Protein AF-A0A537NJ41-F1 (afdb_monomer_lite)

Sequence (127 aa):
MRSAVVPILLAAAVAACSSAPPSYENPPLAAKIDRLRVERDNCLLARAPQLDDRSPDVRGVARRVAASCSDETEKLLALAIPYADAKARDGFHQEAARRAADIVLIFRRVDSRSPDRRPGEPVPLSN

Secondary structure (DSSP, 8-state):
--------------------------HHHHHHHHHHHHHHHHHHHHHHHHH----S-HHHHHHHHHHTTHHHHHHHHHHHSTT--HHHHHHHHHHHHHHHHHHHHHHHHHHHT-----TTPPPP---

Radius of gyration: 25.32 Å; chains: 1; bounding box: 71×66×50 Å

Structure (mmCIF, N/CA/C/O backbone):
data_AF-A0A537NJ41-F1
#
_entry.id   AF-A0A537NJ41-F1
#
loop_
_atom_site.group_PDB
_atom_site.id
_atom_site.type_symbol
_atom_site.label_atom_id
_atom_site.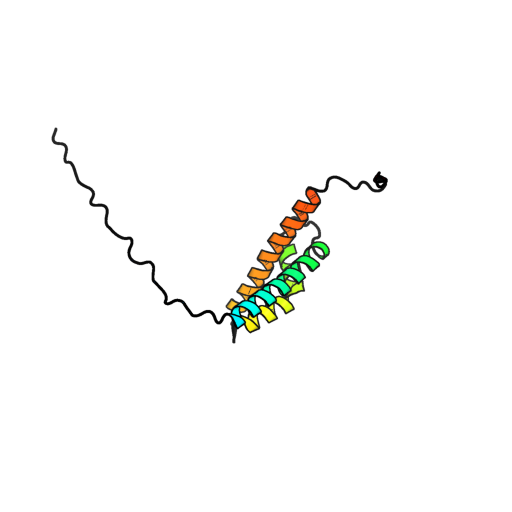label_alt_id
_atom_site.label_comp_id
_atom_site.label_asym_id
_atom_site.label_entity_id
_atom_site.label_seq_id
_atom_site.pdbx_PDB_ins_code
_atom_site.Cartn_x
_atom_site.Cartn_y
_atom_site.Cartn_z
_atom_site.occupancy
_atom_site.B_iso_or_equiv
_atom_site.auth_seq_id
_atom_site.auth_comp_id
_atom_site.auth_asym_id
_atom_site.auth_atom_id
_atom_site.pdbx_PDB_model_num
ATOM 1 N N . MET A 1 1 ? -28.228 59.371 -30.210 1.00 38.75 1 MET A N 1
ATOM 2 C CA . MET A 1 1 ? -27.286 58.410 -29.597 1.00 38.75 1 MET A CA 1
ATOM 3 C C . MET A 1 1 ? -27.376 58.589 -28.087 1.00 38.75 1 MET A C 1
ATOM 5 O O . MET A 1 1 ? -26.915 59.600 -27.583 1.00 38.75 1 MET A O 1
ATOM 9 N N . ARG A 1 2 ? -28.100 57.711 -27.381 1.00 37.81 2 ARG A N 1
ATOM 10 C CA . ARG A 1 2 ? -28.247 57.750 -25.917 1.00 37.81 2 ARG A CA 1
ATOM 11 C C . ARG A 1 2 ? -27.595 56.484 -25.369 1.00 37.81 2 ARG A C 1
ATOM 13 O O . ARG A 1 2 ? -28.179 55.413 -25.482 1.00 37.81 2 ARG A O 1
ATOM 20 N N . SER A 1 3 ? -26.376 56.608 -24.852 1.00 43.06 3 SER A N 1
ATOM 21 C CA . SER A 1 3 ? -25.703 55.522 -24.138 1.00 43.06 3 SER A CA 1
ATOM 22 C C . SER A 1 3 ? -26.304 55.397 -22.743 1.00 43.06 3 SER A C 1
ATOM 24 O O . SER A 1 3 ? -26.236 56.335 -21.952 1.00 43.06 3 SER A O 1
ATOM 26 N N . ALA A 1 4 ? -26.905 54.245 -22.460 1.00 47.72 4 ALA A N 1
ATOM 27 C CA . ALA A 1 4 ? -27.288 53.842 -21.117 1.00 47.72 4 ALA A CA 1
ATOM 28 C C . ALA A 1 4 ? -26.061 53.238 -20.422 1.00 47.72 4 ALA A C 1
ATOM 30 O O . ALA A 1 4 ? -25.487 52.264 -20.905 1.00 47.72 4 ALA A O 1
ATOM 31 N N . VAL A 1 5 ? -25.654 53.826 -19.299 1.00 51.78 5 VAL A N 1
ATOM 32 C CA . VAL A 1 5 ? -24.668 53.239 -18.388 1.00 51.78 5 VAL A CA 1
ATOM 33 C C . VAL A 1 5 ? -25.448 52.411 -17.371 1.00 51.78 5 VAL A C 1
ATOM 35 O O . VAL A 1 5 ? -26.196 52.961 -16.568 1.00 51.78 5 VAL A O 1
ATOM 38 N N . VAL A 1 6 ? -25.309 51.089 -17.441 1.00 53.66 6 VAL A N 1
ATOM 39 C CA . VAL A 1 6 ? -25.855 50.145 -16.457 1.00 53.66 6 VAL A CA 1
ATOM 40 C C . VAL A 1 6 ? -24.745 49.844 -15.446 1.00 53.66 6 VAL A C 1
ATOM 42 O O . VAL A 1 6 ? -23.733 49.265 -15.842 1.00 53.66 6 VAL A O 1
ATOM 45 N N . PRO A 1 7 ? -24.875 50.214 -14.160 1.00 53.06 7 PRO A N 1
ATOM 46 C CA . PRO A 1 7 ? -23.934 49.769 -13.148 1.00 53.06 7 PRO A CA 1
ATOM 47 C C . PRO A 1 7 ? -24.290 48.328 -12.767 1.00 53.06 7 PRO A C 1
ATOM 49 O O . PRO A 1 7 ? -25.338 48.058 -12.180 1.00 53.06 7 PRO A O 1
ATOM 52 N N . ILE A 1 8 ? -23.419 47.387 -13.127 1.00 60.94 8 ILE A N 1
ATOM 53 C CA . ILE A 1 8 ? -23.492 46.006 -12.650 1.00 60.94 8 ILE A CA 1
ATOM 54 C C . ILE A 1 8 ? -23.072 46.022 -11.176 1.00 60.94 8 ILE A C 1
ATOM 56 O O . ILE A 1 8 ? -21.891 46.118 -10.847 1.00 60.94 8 ILE A O 1
ATOM 60 N N . LEU A 1 9 ? -24.064 45.960 -10.289 1.00 51.06 9 LEU A N 1
ATOM 61 C CA . LEU A 1 9 ? -23.897 45.662 -8.869 1.00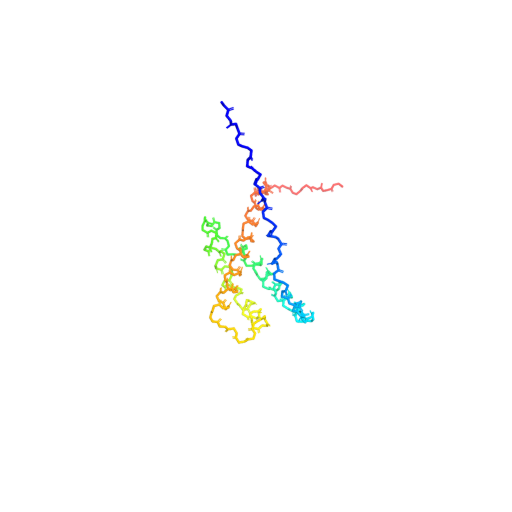 51.06 9 LEU A CA 1
ATOM 62 C C . LEU A 1 9 ? -23.383 44.221 -8.740 1.00 51.06 9 LEU A C 1
ATOM 64 O O . LEU A 1 9 ? -24.152 43.264 -8.827 1.00 51.06 9 LEU A O 1
ATOM 68 N N . LEU A 1 10 ? -22.067 44.069 -8.581 1.00 51.94 10 LEU A N 1
ATOM 69 C CA . LEU A 1 10 ? -21.435 42.786 -8.288 1.00 51.94 10 LEU A CA 1
ATOM 70 C C . LEU A 1 10 ? -21.808 42.372 -6.859 1.00 51.94 10 LEU A C 1
ATOM 72 O O . LEU A 1 10 ? -21.402 42.993 -5.877 1.00 51.94 10 LEU A O 1
ATOM 76 N N . ALA A 1 11 ? -22.634 41.336 -6.783 1.00 55.66 11 ALA A N 1
ATOM 77 C CA . ALA A 1 11 ? -23.162 40.750 -5.569 1.00 55.66 11 ALA A CA 1
ATOM 78 C C . ALA A 1 11 ? -22.047 40.266 -4.628 1.00 55.66 11 ALA A C 1
ATOM 80 O O . ALA A 1 11 ? -21.198 39.451 -4.991 1.00 55.66 11 ALA A O 1
ATOM 81 N N . ALA A 1 12 ? -22.104 40.742 -3.387 1.00 54.03 12 ALA A N 1
ATOM 82 C CA . ALA A 1 12 ? -21.399 40.169 -2.255 1.00 54.03 12 ALA A CA 1
ATOM 83 C C . ALA A 1 12 ? -21.966 38.769 -1.955 1.00 54.03 12 ALA A C 1
ATOM 85 O O . ALA A 1 12 ? -23.044 38.639 -1.381 1.00 54.03 12 ALA A O 1
ATOM 86 N N . ALA A 1 13 ? -21.242 37.722 -2.348 1.00 58.31 13 ALA A N 1
ATOM 87 C CA . ALA A 1 13 ? -21.544 36.337 -1.990 1.00 58.31 13 ALA A CA 1
ATOM 88 C C . ALA A 1 13 ? -20.249 35.568 -1.677 1.00 58.31 13 ALA A C 1
ATOM 90 O O . ALA A 1 13 ? -19.892 34.600 -2.337 1.00 58.31 13 ALA A O 1
ATOM 91 N N . VAL A 1 14 ? -19.523 36.022 -0.655 1.00 57.88 14 VAL A N 1
ATOM 92 C CA . VAL A 1 14 ? -18.440 35.264 -0.003 1.00 57.88 14 VAL A CA 1
ATOM 93 C C . VAL A 1 14 ? -18.734 35.189 1.491 1.00 57.88 14 VAL A C 1
ATOM 95 O O . VAL A 1 14 ? -18.052 35.783 2.315 1.00 57.88 14 VAL A O 1
ATOM 98 N N . ALA A 1 15 ? -19.815 34.500 1.846 1.00 57.03 15 ALA A N 1
ATOM 99 C CA . ALA A 1 15 ? -20.150 34.216 3.238 1.00 57.03 15 ALA A CA 1
ATOM 100 C C . ALA A 1 15 ? -20.934 32.902 3.343 1.00 57.03 15 ALA A C 1
ATOM 102 O O . ALA A 1 15 ? -22.118 32.907 3.649 1.00 57.03 15 ALA A O 1
ATOM 103 N N . ALA A 1 16 ? -20.276 31.778 3.045 1.00 51.75 16 ALA A N 1
ATOM 104 C CA . ALA A 1 16 ? -20.709 30.450 3.494 1.00 51.75 16 ALA A CA 1
ATOM 105 C C . ALA A 1 16 ? -19.584 29.408 3.333 1.00 51.75 16 ALA A C 1
ATOM 107 O O . ALA A 1 16 ? -19.785 28.346 2.751 1.00 51.75 16 ALA A O 1
ATOM 108 N N . CYS A 1 17 ? -18.379 29.690 3.842 1.00 55.66 17 CYS A N 1
ATOM 109 C CA . CYS A 1 17 ? -17.501 28.589 4.238 1.00 55.66 17 CYS A CA 1
ATOM 110 C C . CYS A 1 17 ? -18.076 28.039 5.540 1.00 55.66 17 CYS A C 1
ATOM 112 O O . CYS A 1 17 ? -17.932 28.653 6.595 1.00 55.66 17 CYS A O 1
ATOM 114 N N . SER A 1 18 ? -18.797 26.929 5.437 1.00 50.41 18 SER A N 1
ATOM 115 C CA . SER A 1 18 ? -19.350 26.179 6.555 1.00 50.41 18 SER A CA 1
ATOM 116 C C . SER A 1 18 ? -18.239 25.856 7.553 1.00 50.41 18 SER A C 1
ATOM 118 O O . SER A 1 18 ? -17.452 24.934 7.343 1.00 50.41 18 SER A O 1
ATOM 120 N N . SER A 1 19 ? -18.161 26.621 8.640 1.00 54.62 19 SER A N 1
ATOM 121 C CA . SER A 1 19 ? -17.363 26.276 9.808 1.00 54.62 19 SER A CA 1
ATOM 122 C C . SER A 1 19 ? -18.030 25.081 10.480 1.00 54.62 19 SER A C 1
ATOM 124 O O . SER A 1 19 ? -18.827 25.230 11.408 1.00 54.62 19 SER A O 1
ATOM 126 N N . ALA A 1 20 ? -17.736 23.879 9.985 1.00 60.91 20 ALA A N 1
ATOM 127 C CA . ALA A 1 20 ? -17.804 22.710 10.840 1.00 60.91 20 ALA A CA 1
ATOM 128 C C . ALA A 1 20 ? -16.997 23.042 12.111 1.00 60.91 20 ALA A C 1
ATOM 130 O O . ALA A 1 20 ? -15.896 23.595 11.988 1.00 60.91 20 ALA A O 1
ATOM 131 N N . PRO A 1 21 ? -17.532 22.791 13.320 1.00 57.31 21 PRO A N 1
ATOM 132 C CA . PRO A 1 21 ? -16.736 22.955 14.528 1.00 57.31 21 PRO A CA 1
ATOM 133 C C . PRO A 1 21 ? -15.454 22.129 14.363 1.00 57.31 21 PRO A C 1
ATOM 135 O O . PRO A 1 21 ? -15.525 21.062 13.746 1.00 57.31 21 PRO A O 1
ATOM 138 N N . PRO A 1 22 ? -14.295 22.594 14.865 1.00 57.66 22 PRO A N 1
ATOM 139 C CA . PRO A 1 22 ? -13.078 21.799 14.827 1.00 57.66 22 PRO A CA 1
ATOM 140 C C . PRO A 1 22 ? -13.380 20.478 15.529 1.00 57.66 22 PRO A C 1
ATOM 142 O O . PRO A 1 22 ? -13.542 20.424 16.748 1.00 57.66 22 PRO A O 1
ATOM 145 N N . SER A 1 23 ? -13.545 19.415 14.745 1.00 62.62 23 SER A N 1
ATOM 146 C CA . SER A 1 23 ? -13.654 18.066 15.265 1.00 62.62 23 SER A CA 1
ATOM 147 C C . SER A 1 23 ? -12.345 17.807 15.987 1.00 62.62 23 SER A C 1
ATOM 149 O O . SER A 1 23 ? -11.289 17.799 15.359 1.00 62.62 23 SER A O 1
ATOM 151 N N . TYR A 1 24 ? -12.417 17.703 17.313 1.00 61.38 24 TYR A N 1
ATOM 152 C CA . TYR A 1 24 ? -11.269 17.434 18.163 1.00 61.38 24 TYR A CA 1
ATOM 153 C C . TYR A 1 24 ? -10.655 16.099 17.727 1.00 61.38 24 TYR A C 1
ATOM 155 O O . TYR A 1 24 ? -11.162 15.028 18.065 1.00 61.38 24 TYR A O 1
ATOM 163 N N . GLU A 1 25 ? -9.596 16.160 16.919 1.00 66.75 25 GLU A N 1
ATOM 164 C CA . GLU A 1 25 ? -8.764 15.002 16.626 1.00 66.75 25 GLU A CA 1
ATOM 165 C C . GLU A 1 25 ? -8.116 14.578 17.936 1.00 66.75 25 GLU A C 1
ATOM 167 O O . GLU A 1 25 ? -7.389 15.351 18.551 1.00 66.75 25 GLU A O 1
ATOM 172 N N . ASN A 1 26 ? -8.394 13.353 18.376 1.00 81.31 26 ASN A N 1
ATOM 173 C CA . ASN A 1 26 ? -7.710 12.742 19.506 1.00 81.31 26 ASN A CA 1
ATOM 174 C C . ASN A 1 26 ? -6.229 12.552 19.113 1.00 81.31 26 ASN A C 1
ATOM 176 O O . ASN A 1 26 ? -5.940 11.641 18.326 1.00 81.31 26 ASN A O 1
ATOM 180 N N . PRO A 1 27 ? -5.281 13.377 19.609 1.00 85.81 27 PRO A N 1
ATOM 181 C CA . PRO A 1 27 ? -3.926 13.402 19.052 1.00 85.81 27 PRO A CA 1
ATOM 182 C C . PRO A 1 27 ? -3.181 12.060 19.193 1.00 85.81 27 PRO A C 1
ATOM 184 O O . PRO A 1 27 ? -2.526 11.635 18.240 1.00 85.81 27 PRO A O 1
ATOM 187 N N . PRO A 1 28 ? -3.323 11.317 20.314 1.00 90.19 28 PRO A N 1
ATOM 188 C CA . PRO A 1 28 ? -2.809 9.953 20.420 1.00 90.19 28 PRO A CA 1
ATOM 189 C C . PRO A 1 28 ? -3.344 8.977 19.366 1.00 90.19 28 PRO A C 1
ATOM 191 O O . PRO A 1 28 ? -2.602 8.101 18.920 1.00 90.19 28 PRO A O 1
ATOM 194 N N . LEU A 1 29 ? -4.621 9.080 18.986 1.00 91.44 29 LEU A N 1
ATOM 195 C CA . LEU A 1 29 ? -5.200 8.218 17.953 1.00 91.44 29 LEU A CA 1
ATOM 196 C C . LEU A 1 29 ? -4.637 8.574 16.574 1.00 91.44 29 LEU A C 1
ATOM 198 O O . LEU A 1 29 ? -4.206 7.675 15.854 1.00 91.44 29 LEU A O 1
ATOM 202 N N . ALA A 1 30 ? -4.576 9.866 16.245 1.00 92.50 30 ALA A N 1
ATOM 203 C CA . ALA A 1 30 ? -4.007 10.346 14.988 1.00 92.50 30 ALA A CA 1
ATOM 204 C C . ALA A 1 30 ? -2.558 9.861 14.805 1.00 92.50 30 ALA A C 1
ATOM 206 O O . ALA A 1 30 ? -2.236 9.244 13.791 1.00 92.50 30 ALA A O 1
ATOM 207 N N . ALA A 1 31 ? -1.722 9.993 15.841 1.00 94.25 31 ALA A N 1
ATOM 208 C CA . ALA A 1 31 ? -0.336 9.523 15.810 1.00 94.25 31 ALA A CA 1
ATOM 209 C C . ALA A 1 31 ? -0.212 8.005 15.568 1.00 94.25 31 ALA A C 1
ATOM 211 O O . ALA A 1 31 ? 0.699 7.548 14.874 1.00 94.25 31 ALA A O 1
ATOM 212 N N . LYS A 1 32 ? -1.129 7.197 16.119 1.00 96.25 32 LYS A N 1
ATOM 213 C CA . LYS A 1 32 ? -1.152 5.747 15.867 1.00 96.25 32 LYS A CA 1
ATOM 214 C C . LYS A 1 32 ? -1.571 5.424 14.433 1.00 96.25 32 LYS A C 1
ATOM 216 O O . LYS A 1 32 ? -0.975 4.540 13.824 1.00 96.25 32 LYS A O 1
ATOM 221 N N . ILE A 1 33 ? -2.560 6.136 13.894 1.00 95.94 33 ILE A N 1
ATOM 222 C CA . ILE A 1 33 ? -2.982 5.987 12.495 1.00 95.94 33 ILE A CA 1
ATOM 223 C C . ILE A 1 33 ? -1.818 6.338 11.561 1.00 95.94 33 ILE A C 1
ATOM 225 O O . ILE A 1 33 ? -1.532 5.582 10.634 1.00 95.94 33 ILE A O 1
ATOM 229 N N . ASP A 1 34 ? -1.097 7.426 11.829 1.00 96.75 34 ASP A N 1
ATOM 230 C CA . ASP A 1 34 ? 0.064 7.824 11.026 1.00 96.75 34 ASP A CA 1
ATOM 231 C C . ASP A 1 34 ? 1.186 6.791 11.073 1.00 96.75 34 ASP A C 1
ATOM 233 O O . ASP A 1 34 ? 1.770 6.462 10.040 1.00 96.75 34 ASP A O 1
ATOM 237 N N . ARG A 1 35 ? 1.433 6.193 12.242 1.00 98.12 35 ARG A N 1
ATOM 238 C CA . ARG A 1 35 ? 2.377 5.080 12.355 1.00 98.12 35 ARG A CA 1
ATOM 239 C C . ARG A 1 35 ? 1.972 3.896 11.473 1.00 98.12 35 ARG A C 1
ATOM 241 O O . ARG A 1 35 ? 2.816 3.371 10.754 1.00 98.12 35 ARG A O 1
ATOM 248 N N . LEU A 1 36 ? 0.698 3.505 11.479 1.00 98.19 36 LEU A N 1
ATOM 249 C CA . LEU A 1 36 ? 0.212 2.409 10.632 1.00 98.19 36 LEU A CA 1
ATOM 250 C C . LEU A 1 36 ? 0.270 2.751 9.133 1.00 98.19 36 LEU A C 1
ATOM 252 O O . LEU A 1 36 ? 0.535 1.871 8.316 1.00 98.19 36 LEU A O 1
ATOM 256 N N . ARG A 1 37 ? 0.089 4.024 8.754 1.00 98.00 37 ARG A N 1
ATOM 257 C CA . ARG A 1 37 ? 0.322 4.482 7.372 1.00 98.00 37 ARG A CA 1
ATOM 258 C C . ARG A 1 37 ? 1.780 4.298 6.966 1.00 98.00 37 ARG A C 1
ATOM 260 O O . ARG A 1 37 ? 2.036 3.775 5.887 1.00 98.00 37 ARG A O 1
ATOM 267 N N . VAL A 1 38 ? 2.721 4.680 7.831 1.00 98.31 38 VAL A N 1
ATOM 268 C CA . VAL A 1 38 ? 4.159 4.474 7.591 1.00 98.31 38 VAL A CA 1
ATOM 269 C C . VAL A 1 38 ? 4.492 2.985 7.485 1.00 98.31 38 VAL A C 1
ATOM 271 O O . VAL A 1 38 ? 5.239 2.594 6.594 1.00 98.31 38 VAL A O 1
ATOM 274 N N . GLU A 1 39 ? 3.922 2.135 8.343 1.00 98.56 39 GLU A N 1
ATOM 275 C CA . GLU A 1 39 ? 4.122 0.680 8.278 1.00 98.56 39 GLU A CA 1
ATOM 276 C C . GLU A 1 39 ? 3.635 0.093 6.942 1.00 98.56 39 GLU A C 1
ATOM 278 O O . GLU A 1 39 ? 4.383 -0.635 6.285 1.00 98.56 39 GLU A O 1
ATOM 283 N N . ARG A 1 40 ? 2.437 0.480 6.483 1.00 98.62 40 ARG A N 1
ATOM 284 C CA . ARG A 1 40 ? 1.931 0.115 5.151 1.00 98.62 40 ARG A CA 1
ATOM 285 C C . ARG A 1 40 ? 2.873 0.588 4.050 1.00 98.62 40 ARG A C 1
ATOM 287 O O . ARG A 1 40 ? 3.266 -0.203 3.197 1.00 98.62 40 ARG A O 1
ATOM 294 N N . ASP A 1 41 ? 3.243 1.864 4.061 1.00 98.62 41 ASP A N 1
ATOM 295 C CA . ASP A 1 41 ? 4.059 2.456 3.002 1.00 98.62 41 ASP A CA 1
ATOM 296 C C . ASP A 1 41 ? 5.470 1.828 2.960 1.00 98.62 41 ASP A C 1
ATOM 298 O O . ASP A 1 41 ? 6.012 1.616 1.875 1.00 98.62 41 ASP A O 1
ATOM 302 N N . ASN A 1 42 ? 6.024 1.413 4.104 1.00 98.69 42 ASN A N 1
ATOM 303 C CA . ASN A 1 42 ? 7.265 0.634 4.173 1.00 98.69 42 ASN A CA 1
ATOM 304 C C . ASN A 1 42 ? 7.126 -0.747 3.519 1.00 98.69 42 ASN A C 1
ATOM 306 O O . ASN A 1 42 ? 8.027 -1.164 2.787 1.00 98.69 42 ASN A O 1
ATOM 310 N N . CYS A 1 43 ? 6.006 -1.448 3.732 1.00 98.81 43 CYS A N 1
ATOM 311 C CA . CYS A 1 43 ? 5.735 -2.692 3.011 1.00 98.81 43 CYS A CA 1
ATOM 312 C C . CYS A 1 43 ? 5.673 -2.441 1.497 1.00 98.81 43 CYS A C 1
ATOM 314 O O . CYS A 1 43 ? 6.338 -3.141 0.729 1.00 98.81 43 CYS A O 1
ATOM 316 N N . LEU A 1 44 ? 4.949 -1.402 1.060 1.00 98.81 44 LEU A N 1
ATOM 317 C CA . LEU A 1 44 ? 4.842 -1.052 -0.361 1.00 98.81 44 LEU A CA 1
ATOM 318 C C . LEU A 1 44 ? 6.220 -0.772 -0.978 1.00 98.81 44 LEU A C 1
ATOM 320 O O . LEU A 1 44 ? 6.526 -1.294 -2.049 1.00 98.81 44 LEU A O 1
ATOM 324 N N . LEU A 1 45 ? 7.068 0.000 -0.290 1.00 98.62 45 LEU A N 1
ATOM 325 C CA . LEU A 1 45 ? 8.442 0.289 -0.711 1.00 98.62 45 LEU A CA 1
ATOM 326 C C . LEU A 1 45 ? 9.292 -0.980 -0.830 1.00 98.62 45 LEU A C 1
ATOM 328 O O . LEU A 1 45 ? 10.038 -1.119 -1.796 1.00 98.62 45 LEU A O 1
ATOM 332 N N . ALA A 1 46 ? 9.166 -1.914 0.114 1.00 98.50 46 ALA A N 1
ATOM 333 C CA . ALA A 1 46 ? 9.917 -3.166 0.094 1.00 98.50 46 ALA A CA 1
ATOM 334 C C . ALA A 1 46 ? 9.465 -4.110 -1.033 1.00 98.50 46 ALA A C 1
ATOM 336 O O . ALA A 1 46 ? 10.289 -4.801 -1.636 1.00 98.50 46 ALA A O 1
ATOM 337 N N . ARG A 1 47 ? 8.159 -4.147 -1.328 1.00 98.44 47 ARG A N 1
ATOM 338 C CA . ARG A 1 47 ? 7.556 -5.065 -2.308 1.00 98.44 47 ARG A CA 1
ATOM 339 C C . ARG A 1 47 ? 7.601 -4.551 -3.740 1.00 98.44 47 ARG A C 1
ATOM 341 O O . ARG A 1 47 ? 7.738 -5.356 -4.658 1.00 98.44 47 ARG A O 1
ATOM 348 N N . ALA A 1 48 ? 7.528 -3.238 -3.947 1.00 98.12 48 ALA A N 1
ATOM 349 C CA . ALA A 1 48 ? 7.540 -2.634 -5.277 1.00 98.12 48 ALA A CA 1
ATOM 350 C C . ALA A 1 48 ? 8.707 -3.097 -6.176 1.00 98.12 48 ALA A C 1
ATOM 352 O O . ALA A 1 48 ? 8.414 -3.581 -7.267 1.00 98.12 48 ALA A O 1
ATOM 353 N N . PRO A 1 49 ? 9.990 -3.056 -5.764 1.00 95.94 49 PRO A N 1
ATOM 354 C CA . PRO A 1 49 ? 11.088 -3.505 -6.625 1.00 95.94 49 PRO A CA 1
ATOM 355 C C . PRO A 1 49 ? 11.104 -5.025 -6.851 1.00 95.94 49 PRO A C 1
ATOM 357 O O . PRO A 1 49 ? 11.701 -5.489 -7.814 1.00 95.94 49 PRO A O 1
ATOM 360 N N . GLN A 1 50 ? 10.454 -5.809 -5.983 1.00 96.69 50 GLN A N 1
ATOM 361 C CA . GLN A 1 50 ? 10.370 -7.271 -6.112 1.00 96.69 50 GLN A CA 1
ATOM 362 C C . GLN A 1 50 ? 9.295 -7.700 -7.120 1.00 96.69 50 GLN A C 1
ATOM 364 O O . GLN A 1 50 ? 9.405 -8.761 -7.726 1.00 96.69 50 GLN A O 1
ATOM 369 N N . LEU A 1 51 ? 8.234 -6.899 -7.260 1.00 97.06 51 LEU A N 1
ATOM 370 C CA . LEU A 1 51 ? 7.049 -7.223 -8.061 1.00 97.06 51 LEU A CA 1
ATOM 371 C C . LEU A 1 51 ? 6.926 -6.381 -9.341 1.00 97.06 51 LEU A C 1
ATOM 373 O O . LEU A 1 51 ? 6.037 -6.652 -10.157 1.00 97.06 51 LEU A O 1
ATOM 377 N N . ASP A 1 52 ? 7.778 -5.364 -9.510 1.00 96.25 52 ASP A N 1
ATOM 378 C CA . ASP A 1 52 ? 7.873 -4.581 -10.739 1.00 96.25 52 ASP A CA 1
ATOM 379 C C . ASP A 1 52 ? 8.641 -5.351 -11.821 1.00 96.25 52 ASP A C 1
ATOM 381 O O . ASP A 1 52 ? 9.868 -5.382 -11.868 1.00 96.25 52 ASP A O 1
ATOM 385 N N . ASP A 1 53 ? 7.878 -5.935 -12.738 1.00 93.75 53 ASP A N 1
ATOM 386 C CA . ASP A 1 53 ? 8.332 -6.635 -13.942 1.00 93.75 53 ASP A CA 1
ATOM 387 C C . ASP A 1 53 ? 8.610 -5.683 -15.125 1.00 93.75 53 ASP A C 1
ATOM 389 O O . ASP A 1 53 ? 8.768 -6.130 -16.260 1.00 93.75 53 ASP A O 1
ATOM 393 N N . ARG A 1 54 ? 8.643 -4.363 -14.883 1.00 93.00 54 ARG A N 1
ATOM 394 C CA . ARG A 1 54 ? 8.728 -3.298 -15.902 1.00 93.00 54 ARG A CA 1
ATOM 395 C C . ARG A 1 54 ? 7.558 -3.273 -16.887 1.00 93.00 54 ARG A C 1
ATOM 397 O O . ARG A 1 54 ? 7.648 -2.601 -17.914 1.00 93.00 54 ARG A O 1
ATOM 404 N N . SER A 1 55 ? 6.435 -3.918 -16.569 1.00 95.19 55 SER A N 1
ATOM 405 C CA . SER A 1 55 ? 5.233 -3.879 -17.403 1.00 95.19 55 SER A CA 1
ATOM 406 C C . SER A 1 55 ? 4.761 -2.439 -17.662 1.00 95.19 55 SER A C 1
ATOM 408 O O . SER A 1 55 ? 4.769 -1.608 -16.742 1.00 95.19 55 SER A O 1
ATOM 410 N N . PRO A 1 56 ? 4.288 -2.107 -18.877 1.00 94.56 56 PRO A N 1
ATOM 411 C CA . PRO A 1 56 ? 3.655 -0.815 -19.136 1.00 94.56 56 PRO A CA 1
ATOM 412 C C . PRO A 1 56 ? 2.366 -0.612 -18.313 1.00 94.56 56 PRO A C 1
ATOM 414 O O . PRO A 1 56 ? 1.979 0.531 -18.068 1.00 94.56 56 PRO A O 1
ATOM 417 N N . ASP A 1 57 ? 1.730 -1.684 -17.819 1.00 97.19 57 ASP A N 1
ATOM 418 C CA . ASP A 1 57 ? 0.584 -1.601 -16.903 1.00 97.19 57 ASP A CA 1
ATOM 419 C C . ASP A 1 57 ? 1.029 -1.344 -15.451 1.00 97.19 57 ASP A C 1
ATOM 421 O O . ASP A 1 57 ? 0.992 -2.219 -14.582 1.00 97.19 57 ASP A O 1
ATOM 425 N N . VAL A 1 58 ? 1.416 -0.097 -15.171 1.00 97.44 58 VAL A N 1
ATOM 426 C CA . VAL A 1 58 ? 1.778 0.364 -13.817 1.00 97.44 58 VAL A CA 1
ATOM 427 C C . VAL A 1 58 ? 0.653 0.104 -12.815 1.00 97.44 58 VAL A C 1
ATOM 429 O O . VAL A 1 58 ? 0.916 -0.241 -11.666 1.00 97.44 58 VAL A O 1
ATOM 432 N N . ARG A 1 59 ? -0.613 0.247 -13.229 1.00 97.19 59 ARG A N 1
ATOM 433 C CA . ARG A 1 59 ? -1.759 0.053 -12.330 1.00 97.19 59 ARG A CA 1
ATOM 434 C C . ARG A 1 59 ? -1.904 -1.415 -11.936 1.00 97.19 59 ARG A C 1
ATOM 436 O O . ARG A 1 59 ? -2.218 -1.695 -10.783 1.00 97.19 59 ARG A O 1
ATOM 443 N N . GLY A 1 60 ? -1.673 -2.342 -12.862 1.00 98.06 60 GLY A N 1
ATOM 444 C CA . GLY A 1 60 ? -1.624 -3.776 -12.587 1.00 98.06 60 GLY A CA 1
ATOM 445 C C . GLY A 1 60 ? -0.516 -4.148 -11.612 1.00 98.06 60 GLY A C 1
ATOM 446 O O . GLY A 1 60 ? -0.794 -4.815 -10.615 1.00 98.06 60 GLY A O 1
ATOM 447 N N . VAL A 1 61 ? 0.705 -3.657 -11.844 1.00 98.38 61 VAL A N 1
ATOM 448 C CA . VAL A 1 61 ? 1.841 -3.848 -10.922 1.00 98.38 61 VAL A CA 1
ATOM 449 C C . VAL A 1 61 ? 1.498 -3.299 -9.535 1.00 98.38 61 VAL A C 1
ATOM 451 O O . VAL A 1 61 ? 1.601 -4.015 -8.541 1.00 98.38 61 VAL A O 1
ATOM 454 N N . ALA A 1 62 ? 0.997 -2.065 -9.465 1.00 98.44 62 ALA A N 1
ATOM 455 C CA . ALA A 1 62 ? 0.636 -1.404 -8.216 1.00 98.44 62 ALA A CA 1
ATOM 456 C C . ALA A 1 62 ? -0.440 -2.157 -7.423 1.00 98.44 62 ALA A C 1
ATOM 458 O O . ALA A 1 62 ? -0.332 -2.271 -6.205 1.00 98.44 62 ALA A O 1
ATOM 459 N N . ARG A 1 63 ? -1.454 -2.722 -8.097 1.00 98.56 63 ARG A N 1
ATOM 460 C CA . ARG A 1 63 ? -2.462 -3.570 -7.441 1.00 98.56 63 ARG A CA 1
ATOM 461 C C . ARG A 1 63 ? -1.846 -4.827 -6.831 1.00 98.56 63 ARG A C 1
ATOM 463 O O . ARG A 1 63 ? -2.225 -5.184 -5.724 1.00 98.56 63 ARG A O 1
ATOM 470 N N . ARG A 1 64 ? -0.895 -5.481 -7.511 1.00 98.44 64 ARG A N 1
ATOM 471 C CA . ARG A 1 64 ? -0.193 -6.654 -6.954 1.00 98.44 64 ARG A CA 1
ATOM 472 C C . ARG A 1 64 ? 0.658 -6.278 -5.744 1.00 98.44 64 ARG A C 1
ATOM 474 O O . ARG A 1 64 ? 0.611 -6.973 -4.735 1.00 98.44 64 ARG A O 1
ATOM 481 N N . VAL A 1 65 ? 1.385 -5.162 -5.828 1.00 98.69 65 VAL A N 1
ATOM 482 C CA . VAL A 1 65 ? 2.173 -4.626 -4.708 1.00 98.69 65 VAL A CA 1
ATOM 483 C C . VAL A 1 65 ? 1.267 -4.320 -3.516 1.00 98.69 65 VAL A C 1
ATOM 485 O O . VAL A 1 65 ? 1.525 -4.808 -2.420 1.00 98.69 65 VAL A O 1
ATOM 488 N N . ALA A 1 66 ? 0.166 -3.597 -3.726 1.00 98.69 66 ALA A N 1
ATOM 489 C CA . ALA A 1 66 ? -0.789 -3.290 -2.665 1.00 98.69 66 ALA A CA 1
ATOM 490 C C . ALA A 1 66 ? -1.434 -4.548 -2.067 1.00 98.69 66 ALA A C 1
ATOM 492 O O . ALA A 1 66 ? -1.507 -4.667 -0.849 1.00 98.69 66 ALA A O 1
ATOM 493 N N . ALA A 1 67 ? -1.827 -5.519 -2.897 1.00 98.56 67 ALA A N 1
ATOM 494 C CA . ALA A 1 67 ? -2.379 -6.789 -2.425 1.00 98.56 67 ALA A CA 1
ATOM 495 C C . ALA A 1 67 ? -1.385 -7.569 -1.544 1.00 98.56 67 ALA A C 1
ATOM 497 O O . ALA A 1 67 ? -1.794 -8.188 -0.562 1.00 98.56 67 ALA A O 1
ATOM 498 N N . SER A 1 68 ? -0.082 -7.494 -1.846 1.00 98.69 68 SER A N 1
ATOM 499 C CA . SER A 1 68 ? 0.972 -8.113 -1.027 1.00 98.69 68 SER A CA 1
ATOM 500 C C . SER A 1 68 ? 1.191 -7.444 0.339 1.00 98.69 68 SER A C 1
ATOM 502 O O . SER A 1 68 ? 1.866 -8.027 1.181 1.00 98.69 68 SER A O 1
ATOM 504 N N . CYS A 1 69 ? 0.607 -6.258 0.551 1.00 98.69 69 CYS A N 1
ATOM 505 C CA . CYS A 1 69 ? 0.632 -5.475 1.794 1.00 98.69 69 CYS A CA 1
ATOM 506 C C . CYS A 1 69 ? -0.791 -5.248 2.350 1.00 98.69 69 CYS A C 1
ATOM 508 O O . CYS A 1 69 ? -1.125 -4.189 2.901 1.00 98.69 69 CYS A O 1
ATOM 510 N N . SER A 1 70 ? -1.684 -6.214 2.109 1.00 98.31 70 SER A N 1
ATOM 511 C CA . SER A 1 70 ? -3.085 -6.133 2.531 1.00 98.31 70 SER A CA 1
ATOM 512 C C . SER A 1 70 ? -3.226 -6.210 4.050 1.00 98.31 70 SER A C 1
ATOM 514 O O . SER A 1 70 ? -4.040 -5.477 4.603 1.00 98.31 70 SER A O 1
ATOM 516 N N . ASP A 1 71 ? -2.384 -6.982 4.738 1.00 98.50 71 ASP A N 1
ATOM 517 C CA . ASP A 1 71 ? -2.395 -7.084 6.202 1.00 98.50 71 ASP A CA 1
ATOM 518 C C . ASP A 1 71 ? -2.124 -5.732 6.883 1.00 98.50 71 ASP A C 1
ATOM 520 O O . ASP A 1 71 ? -2.811 -5.361 7.837 1.00 98.50 71 ASP A O 1
ATOM 524 N N . GLU A 1 72 ? -1.149 -4.957 6.398 1.00 98.50 72 GLU A N 1
ATOM 525 C CA . GLU A 1 72 ? -0.876 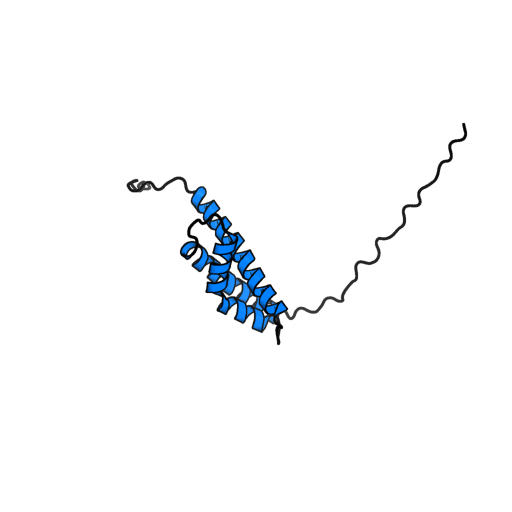-3.604 6.895 1.00 98.50 72 GLU A CA 1
ATOM 526 C C . GLU A 1 72 ? -2.047 -2.655 6.616 1.00 98.50 72 GLU A C 1
ATOM 528 O O . GLU A 1 72 ? -2.400 -1.822 7.455 1.00 98.50 72 GLU A O 1
ATOM 533 N N . THR A 1 73 ? -2.682 -2.804 5.453 1.00 98.31 73 THR A N 1
ATOM 534 C CA . THR A 1 73 ? -3.841 -1.996 5.054 1.00 98.31 73 THR A CA 1
ATOM 535 C C . THR A 1 73 ? -5.063 -2.293 5.929 1.00 98.31 73 THR A C 1
ATOM 537 O O . THR A 1 73 ? -5.735 -1.361 6.370 1.00 98.31 73 THR A O 1
ATOM 540 N N . GLU A 1 74 ? -5.322 -3.562 6.251 1.00 98.19 74 GLU A N 1
ATOM 541 C CA . GLU A 1 74 ? -6.422 -3.973 7.133 1.00 98.19 74 GLU A CA 1
ATOM 542 C C . GLU A 1 74 ? -6.183 -3.543 8.588 1.00 98.19 74 GLU A C 1
ATOM 544 O O . GLU A 1 74 ? -7.112 -3.080 9.252 1.00 98.19 74 GLU A O 1
ATOM 549 N N . LYS A 1 75 ? -4.938 -3.597 9.087 1.00 97.75 75 LYS A N 1
ATOM 550 C CA . LYS A 1 75 ? -4.587 -3.046 10.413 1.00 97.75 75 LYS A CA 1
ATOM 551 C C . LYS A 1 75 ? -4.864 -1.547 10.489 1.00 97.75 75 LYS A C 1
ATOM 553 O O . LYS A 1 75 ? -5.438 -1.072 11.469 1.00 97.75 75 LYS A O 1
ATOM 558 N N . LEU A 1 76 ? -4.461 -0.809 9.455 1.00 97.94 76 LEU A N 1
ATOM 559 C CA . LEU A 1 76 ? -4.712 0.623 9.354 1.00 97.94 76 LEU A CA 1
ATOM 560 C C . LEU A 1 76 ? -6.220 0.923 9.321 1.00 97.94 76 LEU A C 1
ATOM 562 O O . LEU A 1 76 ? -6.678 1.791 10.065 1.00 97.94 76 LEU A O 1
ATOM 566 N N . LEU A 1 77 ? -6.988 0.189 8.510 1.00 97.69 77 LEU A N 1
ATOM 567 C CA . LEU A 1 77 ? -8.443 0.323 8.425 1.00 97.69 77 LEU A CA 1
ATOM 568 C C . LEU A 1 77 ? -9.110 0.093 9.785 1.00 97.69 77 LEU A C 1
ATOM 570 O O . LEU A 1 77 ? -9.908 0.921 10.220 1.00 97.69 77 LEU A O 1
ATOM 574 N N . ALA A 1 78 ? -8.756 -1.004 10.460 1.00 96.50 78 ALA A N 1
ATOM 575 C CA . ALA A 1 78 ? -9.350 -1.395 11.735 1.00 96.50 78 ALA A CA 1
ATOM 576 C C . ALA A 1 78 ? -9.169 -0.329 12.826 1.00 96.50 78 ALA A C 1
ATOM 578 O O . ALA A 1 78 ? -10.041 -0.170 13.680 1.00 96.50 78 ALA A O 1
ATOM 579 N N . LEU A 1 79 ? -8.056 0.413 12.796 1.00 95.56 79 LEU A N 1
ATOM 580 C CA . LEU A 1 79 ? -7.816 1.511 13.730 1.00 95.56 79 LEU A CA 1
ATOM 581 C C . LEU A 1 79 ? -8.498 2.816 13.297 1.00 95.56 79 LEU A C 1
ATOM 583 O O . LEU A 1 79 ? -9.013 3.545 14.144 1.00 95.56 79 LEU A O 1
ATOM 587 N N . ALA A 1 80 ? -8.466 3.135 12.002 1.00 95.06 80 ALA A N 1
ATOM 588 C CA . ALA A 1 80 ? -8.966 4.405 11.486 1.00 95.06 80 ALA A CA 1
ATOM 589 C C . ALA A 1 80 ? -10.499 4.482 11.477 1.00 95.06 80 ALA A C 1
ATOM 591 O O . ALA A 1 80 ? -11.058 5.549 11.728 1.00 95.06 80 ALA A O 1
ATOM 592 N N . ILE A 1 81 ? -11.174 3.368 11.180 1.00 94.50 81 ILE A N 1
ATOM 593 C CA . ILE A 1 81 ? -12.633 3.294 11.076 1.00 94.50 81 ILE A CA 1
ATOM 594 C C . ILE A 1 81 ? -13.121 2.065 11.852 1.00 94.50 81 ILE A C 1
ATOM 596 O O . ILE A 1 81 ? -13.173 0.958 11.305 1.00 94.50 81 ILE A O 1
ATOM 600 N N . PRO A 1 82 ? -13.516 2.240 13.125 1.00 89.12 82 PRO A N 1
ATOM 601 C CA . PRO A 1 82 ? -14.214 1.199 13.866 1.00 89.12 82 PRO A CA 1
ATOM 602 C C . PRO A 1 82 ? -15.476 0.777 13.105 1.00 89.12 82 PRO A C 1
ATOM 604 O O . PRO A 1 82 ? -16.259 1.630 12.694 1.00 89.12 82 PRO A O 1
ATOM 607 N N . TYR A 1 83 ? -15.680 -0.531 12.926 1.00 92.50 83 TYR A N 1
ATOM 608 C CA . TYR A 1 83 ? -16.814 -1.092 12.172 1.00 92.50 83 TYR A CA 1
ATOM 609 C C . TYR A 1 83 ? -16.873 -0.649 10.699 1.00 92.50 83 TYR A C 1
ATOM 611 O O . TYR A 1 83 ? -17.942 -0.337 10.176 1.00 92.50 83 TYR A O 1
ATOM 619 N N . ALA A 1 84 ? -15.719 -0.625 10.027 1.00 93.69 84 ALA A N 1
ATOM 620 C CA . ALA A 1 84 ? -15.622 -0.319 8.604 1.00 93.69 84 ALA A CA 1
ATOM 621 C C . ALA A 1 84 ? -16.575 -1.163 7.739 1.00 93.69 84 ALA A C 1
ATOM 623 O O . ALA A 1 84 ? -16.586 -2.395 7.813 1.00 93.69 84 ALA A O 1
ATOM 624 N N . ASP A 1 85 ? -17.330 -0.487 6.873 1.00 97.06 85 ASP A N 1
ATOM 625 C CA . ASP A 1 85 ? -18.129 -1.129 5.835 1.00 97.06 85 ASP A CA 1
ATOM 626 C C . ASP A 1 85 ? -17.267 -1.521 4.617 1.00 97.06 85 ASP A C 1
ATOM 628 O O . ASP A 1 85 ? -16.064 -1.244 4.539 1.00 97.06 85 ASP A O 1
ATOM 632 N N . ALA A 1 86 ? -17.889 -2.186 3.638 1.00 97.56 86 ALA A N 1
ATOM 633 C CA . ALA A 1 86 ? -17.203 -2.600 2.415 1.00 97.56 86 ALA A CA 1
ATOM 634 C C . ALA A 1 86 ? -16.614 -1.406 1.643 1.00 97.56 86 ALA A C 1
ATOM 636 O O . ALA A 1 86 ? -15.510 -1.495 1.114 1.00 97.56 86 ALA A O 1
ATOM 637 N N . LYS A 1 87 ? -17.308 -0.262 1.634 1.00 97.81 87 LYS A N 1
ATOM 638 C CA . LYS A 1 87 ? -16.862 0.940 0.924 1.00 97.81 87 LYS A CA 1
ATOM 639 C C . LYS A 1 87 ? -15.615 1.545 1.568 1.00 97.81 87 LYS A C 1
ATOM 641 O O . LYS A 1 87 ? -14.705 1.969 0.856 1.00 97.81 87 LYS A O 1
ATOM 646 N N . ALA A 1 88 ? -15.561 1.589 2.896 1.00 96.62 88 ALA A N 1
ATOM 647 C CA . ALA A 1 88 ? -14.397 2.023 3.651 1.00 96.62 88 ALA A CA 1
ATOM 648 C C . ALA A 1 88 ? -13.208 1.100 3.377 1.00 96.62 88 ALA A C 1
ATOM 650 O O . ALA A 1 88 ? -12.130 1.583 3.033 1.00 96.62 88 ALA A O 1
ATOM 651 N N . ARG A 1 89 ? -13.422 -0.220 3.435 1.00 97.62 89 ARG A N 1
ATOM 652 C CA . ARG A 1 89 ? -12.389 -1.208 3.102 1.00 97.62 89 ARG A CA 1
ATOM 653 C C . ARG A 1 89 ? -11.839 -1.000 1.692 1.00 97.62 89 ARG A C 1
ATOM 655 O O . ARG A 1 89 ? -10.630 -0.844 1.524 1.00 97.62 89 ARG A O 1
ATOM 662 N N . ASP A 1 90 ? -12.715 -0.908 0.697 1.00 98.12 90 ASP A N 1
ATOM 663 C CA . ASP A 1 90 ? -12.325 -0.666 -0.694 1.00 98.12 90 ASP A CA 1
ATOM 664 C C . ASP A 1 90 ? -11.557 0.650 -0.850 1.00 98.12 90 ASP A C 1
ATOM 666 O O . ASP A 1 90 ? -10.578 0.716 -1.595 1.00 98.12 90 ASP A O 1
ATOM 670 N N . GLY A 1 91 ? -11.958 1.694 -0.120 1.00 98.12 91 GLY A N 1
ATOM 671 C CA . GLY A 1 91 ? -11.268 2.980 -0.096 1.00 98.12 91 GLY A CA 1
ATOM 672 C C . GLY A 1 91 ? -9.812 2.864 0.363 1.00 98.12 91 GLY A C 1
ATOM 673 O O . GLY A 1 91 ? -8.922 3.413 -0.292 1.00 98.12 91 GLY A O 1
ATOM 674 N N . PHE A 1 92 ? -9.552 2.108 1.432 1.00 98.25 92 PHE A N 1
ATOM 675 C CA . PHE A 1 92 ? -8.194 1.878 1.937 1.00 98.25 92 PHE A CA 1
ATOM 676 C C . PHE A 1 92 ? -7.348 1.037 0.973 1.00 98.25 92 PHE A C 1
ATOM 678 O O . PHE A 1 92 ? -6.193 1.388 0.715 1.00 98.25 92 PHE A O 1
ATOM 685 N N . HIS A 1 93 ? -7.919 -0.004 0.359 1.00 98.25 93 HIS A N 1
ATOM 686 C CA . HIS A 1 93 ? -7.221 -0.793 -0.669 1.00 98.25 93 HIS A CA 1
ATOM 687 C C . HIS A 1 93 ? -6.901 0.034 -1.919 1.00 98.25 93 HIS A C 1
ATOM 689 O O . HIS A 1 93 ? -5.804 -0.059 -2.473 1.00 98.25 93 HIS A O 1
ATOM 695 N N . GLN A 1 94 ? -7.819 0.900 -2.352 1.00 98.38 94 GLN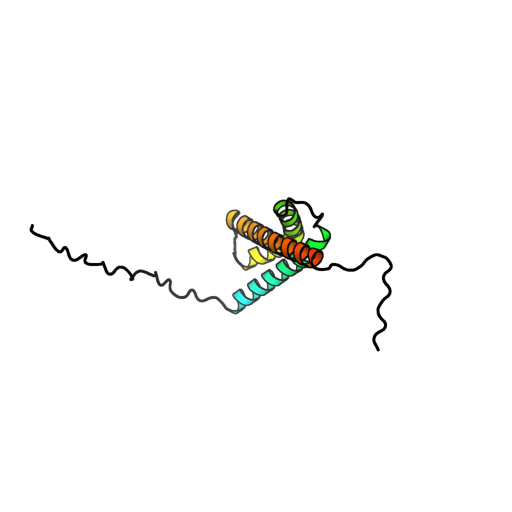 A N 1
ATOM 696 C CA . GLN A 1 94 ? -7.586 1.816 -3.470 1.00 98.38 94 GLN A CA 1
ATOM 697 C C . GLN A 1 94 ? -6.548 2.892 -3.134 1.00 98.38 94 GLN A C 1
ATOM 699 O O . GLN A 1 94 ? -5.777 3.299 -4.006 1.00 98.38 94 GLN A O 1
ATOM 704 N N . GLU A 1 95 ? -6.505 3.377 -1.893 1.00 98.12 95 GLU A N 1
ATOM 705 C CA . GLU A 1 95 ? -5.438 4.267 -1.433 1.00 98.12 95 GLU A CA 1
ATOM 706 C C . GLU A 1 95 ? -4.075 3.567 -1.481 1.00 98.12 95 GLU A C 1
ATOM 708 O O . GLU A 1 95 ? -3.139 4.119 -2.062 1.00 98.12 95 GLU A O 1
ATOM 713 N N . ALA A 1 96 ? -3.976 2.341 -0.958 1.00 98.62 96 ALA A N 1
ATOM 714 C CA . ALA A 1 96 ? -2.752 1.545 -1.004 1.00 98.62 96 ALA A CA 1
ATOM 715 C C . ALA A 1 96 ? -2.286 1.305 -2.451 1.00 98.62 96 ALA A C 1
ATOM 717 O O . ALA A 1 96 ? -1.113 1.498 -2.767 1.00 98.62 96 ALA A O 1
ATOM 718 N N . ALA A 1 97 ? -3.208 0.980 -3.363 1.00 98.69 97 ALA A N 1
ATOM 719 C CA . ALA A 1 97 ? -2.899 0.809 -4.783 1.00 98.69 97 ALA A CA 1
ATOM 720 C C . ALA A 1 97 ? -2.410 2.104 -5.454 1.00 98.69 97 ALA A C 1
ATOM 722 O O . ALA A 1 97 ? -1.499 2.058 -6.280 1.00 98.69 97 ALA A O 1
ATOM 723 N N . ARG A 1 98 ? -2.972 3.271 -5.105 1.00 98.69 98 ARG A N 1
ATOM 724 C CA . ARG A 1 98 ? -2.481 4.567 -5.610 1.00 98.69 98 ARG A CA 1
ATOM 725 C C . ARG A 1 98 ? -1.071 4.869 -5.103 1.00 98.69 98 ARG A C 1
ATOM 727 O O . ARG A 1 98 ? -0.199 5.159 -5.914 1.00 98.69 98 ARG A O 1
ATOM 734 N N . ARG A 1 99 ? -0.830 4.705 -3.797 1.00 98.50 99 ARG A N 1
ATOM 735 C CA . ARG A 1 99 ? 0.503 4.851 -3.181 1.00 98.50 99 ARG A CA 1
ATOM 736 C C . ARG A 1 99 ? 1.533 3.934 -3.843 1.00 98.50 99 ARG A C 1
ATOM 738 O O . ARG A 1 99 ? 2.627 4.373 -4.181 1.00 98.50 99 ARG A O 1
ATOM 745 N N . ALA A 1 100 ? 1.166 2.675 -4.079 1.00 98.69 100 ALA A N 1
ATOM 746 C CA . ALA A 1 100 ? 2.023 1.710 -4.756 1.00 98.69 100 ALA A CA 1
ATOM 747 C C . ALA A 1 100 ? 2.373 2.144 -6.188 1.00 98.69 100 ALA A C 1
ATOM 749 O O . ALA A 1 100 ? 3.515 1.979 -6.613 1.00 98.69 100 ALA A O 1
ATOM 750 N N . ALA A 1 101 ? 1.424 2.728 -6.927 1.00 98.56 101 ALA A N 1
ATOM 751 C CA . ALA A 1 101 ? 1.677 3.235 -8.274 1.00 98.56 101 ALA A CA 1
ATOM 752 C C . ALA A 1 101 ? 2.701 4.378 -8.267 1.00 98.56 101 ALA A C 1
ATOM 754 O O . ALA A 1 101 ? 3.629 4.366 -9.077 1.00 98.56 101 ALA A O 1
ATOM 755 N N . ASP A 1 102 ? 2.575 5.317 -7.326 1.00 98.44 102 ASP A N 1
ATOM 756 C CA . ASP A 1 102 ? 3.532 6.416 -7.168 1.00 98.44 102 ASP A CA 1
ATOM 757 C C . ASP A 1 102 ? 4.939 5.883 -6.861 1.00 98.44 102 ASP A C 1
ATOM 759 O O . ASP A 1 102 ? 5.914 6.291 -7.495 1.00 98.44 102 ASP A O 1
ATOM 763 N N . ILE A 1 103 ? 5.043 4.913 -5.948 1.00 98.31 103 ILE A N 1
ATOM 764 C CA . ILE A 1 103 ? 6.307 4.258 -5.583 1.00 98.31 103 ILE A CA 1
ATOM 765 C C . ILE A 1 103 ? 6.949 3.562 -6.792 1.00 98.31 103 ILE A C 1
ATOM 767 O O . ILE A 1 103 ? 8.131 3.773 -7.064 1.00 98.31 103 ILE A O 1
ATOM 771 N N . VAL A 1 104 ? 6.184 2.769 -7.550 1.00 98.19 104 VAL A N 1
ATOM 772 C CA . VAL A 1 104 ? 6.679 2.078 -8.755 1.00 98.19 104 VAL A CA 1
ATOM 773 C C . VAL A 1 104 ? 7.221 3.084 -9.773 1.00 98.19 104 VAL A C 1
ATOM 775 O O . VAL A 1 104 ? 8.309 2.902 -10.318 1.00 98.19 104 VAL A O 1
ATOM 778 N N . LEU A 1 105 ? 6.506 4.187 -10.008 1.00 97.62 105 LEU A N 1
ATOM 779 C CA . LEU A 1 105 ? 6.958 5.238 -10.922 1.00 97.62 105 LEU A CA 1
ATOM 780 C C . LEU A 1 105 ? 8.238 5.929 -10.440 1.00 97.62 105 LEU A C 1
ATOM 782 O O . LEU A 1 105 ? 9.098 6.257 -11.261 1.00 97.62 105 LEU A O 1
ATOM 786 N N . ILE A 1 106 ? 8.380 6.147 -9.130 1.00 96.62 106 ILE A N 1
ATOM 787 C CA . ILE A 1 106 ? 9.599 6.706 -8.538 1.00 96.62 106 ILE A CA 1
ATOM 788 C C . ILE A 1 106 ? 10.775 5.756 -8.758 1.00 96.62 106 ILE A C 1
ATOM 790 O O . ILE A 1 106 ? 11.797 6.206 -9.276 1.00 96.62 106 ILE A O 1
ATOM 794 N N . PHE A 1 107 ? 10.630 4.463 -8.452 1.00 95.19 107 PHE A N 1
ATOM 795 C CA . PHE A 1 107 ? 11.696 3.484 -8.685 1.00 95.19 107 PHE A CA 1
ATOM 796 C C . PHE A 1 107 ? 12.102 3.433 -10.156 1.00 95.19 107 PHE A C 1
ATOM 798 O O . PHE A 1 107 ? 13.272 3.627 -10.474 1.00 95.19 107 PHE A O 1
ATOM 805 N N . ARG A 1 108 ? 11.135 3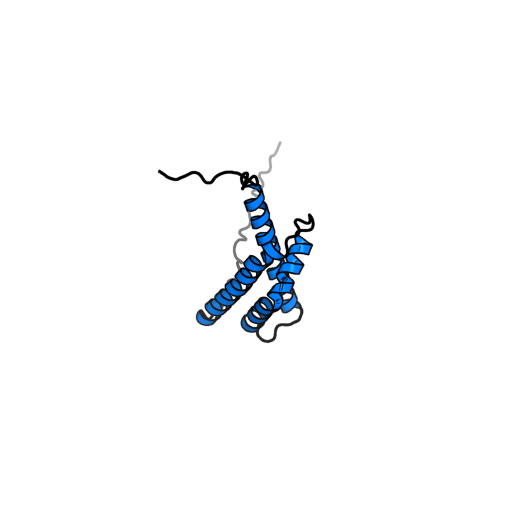.334 -11.076 1.00 95.00 108 ARG A N 1
ATOM 806 C CA . ARG A 1 108 ? 11.415 3.353 -12.521 1.00 95.00 108 ARG A CA 1
ATOM 807 C C . ARG A 1 108 ? 12.165 4.603 -12.966 1.00 95.00 108 ARG A C 1
ATOM 809 O O . ARG A 1 108 ? 13.090 4.508 -13.769 1.00 95.00 108 ARG A O 1
ATOM 816 N N . ARG A 1 109 ? 11.791 5.771 -12.438 1.00 94.56 109 ARG A N 1
ATOM 817 C CA . ARG A 1 109 ? 12.485 7.031 -12.722 1.00 94.56 109 ARG A CA 1
ATOM 818 C C . ARG A 1 109 ? 13.917 7.008 -12.194 1.00 94.56 109 ARG A C 1
ATOM 820 O O . ARG A 1 109 ? 14.815 7.426 -12.918 1.00 94.56 109 ARG A O 1
ATOM 827 N N . VAL A 1 110 ? 14.131 6.560 -10.959 1.00 91.62 110 VAL A N 1
ATOM 828 C CA . VAL A 1 110 ? 15.469 6.467 -10.354 1.00 91.62 110 VAL A CA 1
ATOM 829 C C . VAL A 1 110 ? 16.355 5.518 -11.157 1.00 91.62 110 VAL A C 1
ATOM 831 O O . VAL A 1 110 ? 17.455 5.911 -11.535 1.00 91.62 110 VAL A O 1
ATOM 834 N N . ASP A 1 111 ? 15.846 4.343 -11.523 1.00 87.19 111 ASP A N 1
ATOM 835 C CA . ASP A 1 111 ? 16.588 3.370 -12.327 1.00 87.19 111 ASP A CA 1
ATOM 836 C C . ASP A 1 111 ? 16.952 3.927 -13.705 1.00 87.19 111 ASP A C 1
ATOM 838 O O . ASP A 1 111 ? 18.093 3.814 -14.138 1.00 87.19 111 ASP A O 1
ATOM 842 N N . SER A 1 112 ? 16.014 4.609 -14.376 1.00 86.19 112 SER A N 1
ATOM 843 C CA . SER A 1 112 ? 16.267 5.226 -15.688 1.00 86.19 112 SER A CA 1
ATOM 844 C C . SER A 1 112 ? 17.318 6.342 -15.656 1.00 86.19 112 SER A C 1
ATOM 846 O O . SER A 1 112 ? 17.911 6.665 -16.682 1.00 86.19 112 SER A O 1
ATOM 848 N N . ARG A 1 113 ? 17.537 6.951 -14.483 1.00 83.50 113 ARG A N 1
ATOM 849 C CA . ARG A 1 113 ? 18.518 8.019 -14.264 1.00 83.50 113 ARG A CA 1
ATOM 850 C C . ARG A 1 113 ? 19.883 7.504 -13.841 1.00 83.50 113 ARG A C 1
ATOM 852 O O . ARG A 1 113 ? 20.780 8.328 -13.730 1.00 83.50 113 ARG A O 1
ATOM 859 N N . SER A 1 114 ? 20.031 6.211 -13.566 1.00 68.75 114 SER A N 1
ATOM 860 C CA . SER A 1 114 ? 21.307 5.592 -13.222 1.00 68.75 114 SER A CA 1
ATOM 861 C C . SER A 1 114 ? 21.939 5.070 -14.517 1.00 68.75 114 SER A C 1
ATOM 863 O O . SER A 1 114 ? 21.632 3.955 -14.937 1.00 68.75 114 SER A O 1
ATOM 865 N N . PRO A 1 115 ? 22.765 5.863 -15.225 1.00 58.56 115 PRO A N 1
ATOM 866 C CA . PRO A 1 115 ? 23.259 5.513 -16.539 1.00 58.56 115 PRO A CA 1
ATOM 867 C C . PRO A 1 115 ? 24.660 4.903 -16.420 1.00 58.56 115 PRO A C 1
ATOM 869 O O . PRO A 1 115 ? 25.480 5.182 -17.274 1.00 58.56 115 PRO A O 1
ATOM 872 N N . ASP A 1 116 ? 24.970 4.135 -15.365 1.00 59.16 116 ASP A N 1
ATOM 873 C CA . ASP A 1 116 ? 26.242 3.404 -15.292 1.00 59.16 116 ASP A CA 1
ATOM 874 C C . ASP A 1 116 ? 26.270 2.315 -14.212 1.00 59.16 116 ASP A C 1
ATOM 876 O O . ASP A 1 116 ? 26.489 2.543 -13.023 1.00 59.16 116 ASP A O 1
ATOM 880 N N . ARG A 1 117 ? 26.114 1.076 -14.672 1.00 53.03 117 ARG A N 1
ATOM 881 C CA . ARG A 1 117 ? 27.055 0.008 -14.333 1.00 53.03 117 ARG A CA 1
ATOM 882 C C . ARG A 1 117 ? 27.021 -0.991 -15.471 1.00 53.03 117 ARG A C 1
ATOM 884 O O . ARG A 1 117 ? 26.173 -1.883 -15.516 1.00 53.03 117 ARG A O 1
ATOM 891 N N . ARG A 1 118 ? 27.936 -0.830 -16.424 1.00 58.06 118 ARG A N 1
ATOM 892 C CA . ARG A 1 118 ? 28.233 -1.927 -17.341 1.00 58.06 118 ARG A CA 1
ATOM 893 C C . ARG A 1 118 ? 28.830 -3.072 -16.514 1.00 58.06 118 ARG A C 1
ATOM 895 O O . ARG A 1 118 ? 29.670 -2.816 -15.647 1.00 58.06 118 ARG A O 1
ATOM 902 N N . PRO A 1 119 ? 28.419 -4.330 -16.737 1.00 51.72 119 PRO A N 1
ATOM 903 C CA . PRO A 1 119 ? 29.108 -5.469 -16.147 1.00 51.72 119 PRO A CA 1
ATOM 904 C C . PRO A 1 119 ? 30.594 -5.417 -16.538 1.00 51.72 119 PRO A C 1
ATOM 906 O O . PRO A 1 119 ? 30.916 -5.527 -17.718 1.00 51.72 119 PRO A O 1
ATOM 909 N N . GLY A 1 120 ? 31.484 -5.206 -15.561 1.00 60.41 120 GLY A N 1
ATOM 910 C CA . GLY A 1 120 ? 32.940 -5.190 -15.765 1.00 60.41 120 GLY A CA 1
ATOM 911 C C . GLY A 1 120 ? 33.659 -3.860 -15.516 1.00 60.41 120 GLY A C 1
ATOM 912 O O . GLY A 1 120 ? 34.864 -3.796 -15.739 1.00 60.41 120 GLY A O 1
ATOM 913 N N . GLU A 1 121 ? 32.980 -2.810 -15.052 1.00 54.94 121 GLU A N 1
ATOM 914 C CA . GLU A 1 121 ? 33.651 -1.530 -14.799 1.00 54.94 121 GLU A CA 1
ATOM 915 C C . GLU A 1 121 ? 34.399 -1.525 -13.446 1.00 54.94 121 GLU A C 1
ATOM 917 O O . GLU A 1 121 ? 33.785 -1.823 -12.412 1.00 54.94 121 GLU A O 1
ATOM 922 N N . PRO A 1 122 ? 35.720 -1.242 -13.419 1.00 60.50 122 PRO A N 1
ATOM 923 C CA . PRO A 1 122 ? 36.501 -1.268 -12.189 1.00 60.50 122 PRO A CA 1
ATOM 924 C C . PRO A 1 122 ? 36.091 -0.144 -11.237 1.00 60.50 122 PRO A C 1
ATOM 926 O O . PRO A 1 122 ? 35.830 0.986 -11.646 1.00 60.50 122 PRO A O 1
ATOM 929 N N . VAL A 1 123 ? 36.077 -0.457 -9.940 1.00 68.75 123 VAL A N 1
ATOM 930 C CA . VAL A 1 123 ? 35.813 0.522 -8.881 1.00 68.75 123 VAL A CA 1
ATOM 931 C C . VAL A 1 123 ? 36.934 1.569 -8.891 1.00 68.75 123 VAL A C 1
ATOM 933 O O . VAL A 1 123 ? 38.101 1.179 -8.787 1.00 68.75 123 VAL A O 1
ATOM 936 N N . PRO A 1 124 ? 36.632 2.877 -8.995 1.00 57.31 124 PRO A N 1
ATOM 937 C CA . PRO A 1 124 ? 37.662 3.895 -8.880 1.00 57.31 124 PRO A CA 1
ATOM 938 C C . PRO A 1 124 ? 38.223 3.863 -7.457 1.00 57.31 124 PRO A C 1
ATOM 940 O O . PRO A 1 124 ? 37.499 4.058 -6.478 1.00 57.31 124 PRO A O 1
ATOM 943 N N . LEU A 1 125 ? 39.521 3.580 -7.353 1.00 57.03 125 LEU A N 1
ATOM 944 C CA . LEU A 1 125 ? 40.264 3.697 -6.105 1.00 57.03 125 LEU A CA 1
ATOM 945 C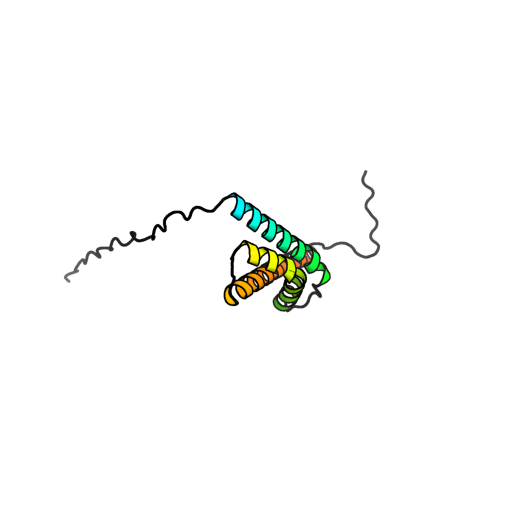 C . LEU A 1 125 ? 40.248 5.169 -5.692 1.00 57.03 125 LEU A C 1
ATOM 947 O O . LEU A 1 125 ? 40.740 6.036 -6.413 1.00 57.03 125 LEU A O 1
ATOM 951 N N . SER A 1 126 ? 39.612 5.443 -4.558 1.00 56.81 126 SER A N 1
ATOM 952 C CA . SER A 1 126 ? 39.631 6.758 -3.928 1.00 56.81 126 SER A CA 1
ATOM 953 C C . SER A 1 126 ? 41.054 7.051 -3.439 1.00 56.81 126 SER A C 1
ATOM 955 O O . SER A 1 126 ? 41.627 6.215 -2.739 1.00 56.81 126 SER A O 1
ATOM 957 N N . ASN A 1 127 ? 41.608 8.202 -3.834 1.00 55.88 127 ASN A N 1
ATOM 958 C CA . ASN A 1 127 ? 42.805 8.789 -3.215 1.00 55.88 127 ASN A CA 1
ATOM 959 C C . ASN A 1 127 ? 42.445 9.456 -1.887 1.00 55.88 127 ASN A C 1
ATOM 961 O O . ASN A 1 127 ? 41.344 10.052 -1.822 1.00 55.88 127 ASN A O 1
#

pLDDT: mean 83.84, std 19.3, range [37.81, 98.81]

Foldseek 3Di:
DDDDDDDPPDDPDPPDPPPPDPPPDPVVLVVVLVVLVVVLLVQLLVCLVVQPPVDPPLLVSLLVSLVSSLVSLVVSLCSVDPPDDPVSSVVSSVVSSVSSSVSNVVVVVVVVPPPDDDPPDDDPDDD